Protein AF-A0A821Q607-F1 (afdb_monomer_lite)

Secondary structure (DSSP, 8-state):
-------GGGGSEEEEEETTEEEEEE-STTT--EEE-GGG--HHHHHHHHHHH--------------S------HHHHHHHHHHHHHHHHTS---GGGGG-HHHHHHHHHHS--

pLDDT: mean 78.28, std 14.51, range [41.03, 95.69]

Sequence (114 aa):
MGSGKQSRVWAYFERMYGDQGLQAKCLVSDCAKVLSTPLHSTSTLIRHLRDVHKVDELKPKEKLVNRSTDQRIPVKLKKKLDGAVVAAIIEDGRSFGDFSKSGFQKFLQLALPG

Radius of gyration: 22.96 Å; chains: 1; bounding box: 50×45×59 Å

Foldseek 3Di:
DDPDDPDLLCVQWDWDQDPVGIWTAGNPPPGRDIGDDPPVDCPVSVCCCCPVVVCPDSDHPPPPPVPPDPPVQPPVRVVVVVVVLVCCCVVVVDDPCLCVDPVVVVVVVVPDDD

Structure (mmCIF, N/CA/C/O backbone):
data_AF-A0A821Q607-F1
#
_entry.id   AF-A0A821Q607-F1
#
loop_
_atom_site.group_PDB
_atom_site.id
_atom_site.type_symbol
_atom_site.label_atom_id
_atom_site.label_alt_id
_atom_site.label_comp_id
_atom_site.label_asym_id
_atom_site.label_entity_id
_atom_site.label_seq_id
_atom_site.pdbx_PDB_ins_code
_atom_site.Cartn_x
_atom_site.Cartn_y
_atom_site.Cartn_z
_atom_site.occupancy
_atom_site.B_iso_or_equiv
_atom_site.auth_seq_id
_atom_site.auth_comp_id
_atom_site.auth_asym_id
_atom_site.auth_atom_id
_atom_site.pdbx_PDB_model_num
ATOM 1 N N . MET A 1 1 ? 17.139 28.930 -3.911 1.00 41.03 1 MET A N 1
ATOM 2 C CA . MET A 1 1 ? 15.740 28.804 -4.384 1.00 41.03 1 MET A CA 1
ATOM 3 C C . MET A 1 1 ? 15.680 27.690 -5.413 1.00 41.03 1 MET A C 1
ATOM 5 O O . MET A 1 1 ? 16.522 27.672 -6.296 1.00 41.03 1 MET A O 1
ATOM 9 N N . GLY A 1 2 ? 14.732 26.762 -5.281 1.00 41.97 2 GLY A N 1
ATOM 10 C CA . GLY A 1 2 ? 14.526 25.691 -6.257 1.00 41.97 2 GLY A CA 1
ATOM 11 C C . GLY A 1 2 ? 13.950 24.432 -5.623 1.00 41.97 2 GLY A C 1
ATOM 12 O O . GLY A 1 2 ? 14.615 23.404 -5.589 1.00 41.97 2 GLY A O 1
ATOM 13 N N . SER A 1 3 ? 12.725 24.504 -5.099 1.00 45.38 3 SER A N 1
ATOM 14 C CA . SER A 1 3 ? 11.966 23.316 -4.696 1.00 45.38 3 SER A CA 1
ATOM 15 C C . SER A 1 3 ? 11.646 22.507 -5.956 1.00 45.38 3 SER A C 1
ATOM 17 O O . SER A 1 3 ? 10.621 22.723 -6.604 1.00 45.38 3 SER A O 1
ATOM 19 N N . GLY A 1 4 ? 12.578 21.644 -6.366 1.00 51.94 4 GLY A N 1
ATOM 20 C CA . GLY A 1 4 ? 12.476 20.844 -7.579 1.00 51.94 4 GLY A CA 1
ATOM 21 C C . GLY A 1 4 ? 11.234 19.966 -7.521 1.00 51.94 4 GLY A C 1
ATOM 22 O O . GLY A 1 4 ? 11.174 19.005 -6.753 1.00 51.94 4 GLY A O 1
ATOM 23 N N . LYS A 1 5 ? 10.220 20.298 -8.326 1.00 63.69 5 LYS A N 1
ATOM 24 C CA . LYS A 1 5 ? 9.033 19.459 -8.490 1.00 63.69 5 LYS A CA 1
ATOM 25 C C . LYS A 1 5 ? 9.500 18.117 -9.053 1.00 63.69 5 LYS A C 1
ATOM 27 O O . LYS A 1 5 ? 9.886 18.031 -10.215 1.00 63.69 5 LYS A O 1
ATOM 32 N N . GLN A 1 6 ? 9.499 17.074 -8.226 1.00 67.62 6 GLN A N 1
ATOM 33 C CA . GLN A 1 6 ? 9.815 15.725 -8.685 1.00 67.62 6 GLN A CA 1
ATOM 34 C C . GLN A 1 6 ? 8.850 15.338 -9.817 1.00 67.62 6 GLN A C 1
ATOM 36 O O . GLN A 1 6 ? 7.634 15.471 -9.673 1.00 67.62 6 GLN A O 1
ATOM 41 N N . SER A 1 7 ? 9.398 14.875 -10.944 1.00 77.56 7 SER A N 1
ATOM 42 C CA . SER A 1 7 ? 8.617 14.497 -12.128 1.00 77.56 7 SER A CA 1
ATOM 43 C C . SER A 1 7 ? 7.560 13.432 -11.801 1.00 77.56 7 SER A C 1
ATOM 45 O O . SER A 1 7 ? 7.830 12.481 -11.063 1.00 77.56 7 SER A O 1
ATOM 47 N N . ARG A 1 8 ? 6.356 13.579 -12.373 1.00 81.88 8 ARG A N 1
ATOM 48 C CA . ARG A 1 8 ? 5.203 12.675 -12.162 1.00 81.88 8 ARG A CA 1
ATOM 49 C C . ARG A 1 8 ? 5.461 11.247 -12.635 1.00 81.88 8 ARG A C 1
ATOM 51 O O . ARG A 1 8 ? 4.852 10.315 -12.129 1.00 81.88 8 ARG A O 1
ATOM 58 N N . VAL A 1 9 ? 6.394 11.091 -13.566 1.00 85.75 9 VAL A N 1
ATOM 59 C CA . VAL A 1 9 ? 6.794 9.816 -14.163 1.00 85.75 9 VAL A CA 1
ATOM 60 C C . VAL A 1 9 ? 7.191 8.793 -13.100 1.00 85.75 9 VAL A C 1
ATOM 62 O O . VAL A 1 9 ? 6.828 7.630 -13.205 1.00 85.75 9 VAL A O 1
ATOM 65 N N . TRP A 1 10 ? 7.841 9.239 -12.022 1.00 87.19 10 TRP A N 1
ATOM 66 C CA . TRP A 1 10 ? 8.291 8.379 -10.924 1.00 87.19 10 TRP A CA 1
ATOM 67 C C . TRP A 1 10 ? 7.158 7.721 -10.118 1.00 87.19 10 TRP A C 1
ATOM 69 O O . TRP A 1 10 ? 7.446 6.936 -9.228 1.00 87.19 10 TRP A O 1
ATOM 79 N N . ALA A 1 11 ? 5.883 8.016 -10.393 1.00 84.62 11 ALA A N 1
ATOM 80 C CA . ALA A 1 11 ? 4.766 7.252 -9.829 1.00 84.62 11 ALA A CA 1
ATOM 81 C C . ALA A 1 11 ? 4.631 5.841 -10.438 1.00 84.62 11 ALA A C 1
ATOM 83 O O . ALA A 1 11 ? 4.056 4.966 -9.805 1.00 84.62 11 ALA A O 1
ATOM 84 N N . TYR A 1 12 ? 5.171 5.624 -11.642 1.00 85.62 12 TYR A N 1
ATOM 85 C CA . TYR A 1 12 ? 5.084 4.356 -12.378 1.00 85.62 12 TYR A CA 1
ATOM 86 C C . TYR A 1 12 ? 6.391 3.555 -12.360 1.00 85.62 12 TYR A C 1
ATOM 88 O O . TYR A 1 12 ? 6.470 2.488 -12.969 1.00 85.62 12 TYR A O 1
ATOM 96 N N . PHE A 1 13 ? 7.428 4.078 -11.702 1.00 88.75 13 PHE A N 1
ATOM 97 C CA . PHE A 1 13 ? 8.746 3.461 -11.677 1.00 88.75 13 PHE A CA 1
ATOM 98 C C . PHE A 1 13 ? 9.350 3.468 -10.280 1.00 88.75 13 PHE A C 1
ATOM 100 O O . PHE A 1 13 ? 9.306 4.475 -9.574 1.00 88.75 13 PHE A O 1
ATOM 107 N N . GLU A 1 14 ? 10.002 2.368 -9.935 1.00 88.94 14 GLU A N 1
ATOM 108 C CA . GLU A 1 14 ? 10.832 2.233 -8.746 1.00 88.94 14 GLU A CA 1
ATOM 109 C C . GLU A 1 14 ? 12.285 2.581 -9.081 1.00 88.94 14 GLU A C 1
ATOM 111 O O . GLU A 1 14 ? 12.832 2.116 -10.083 1.00 88.94 14 GLU A O 1
ATOM 116 N N . ARG A 1 15 ? 12.917 3.424 -8.256 1.00 90.00 15 ARG A N 1
ATOM 117 C CA . ARG A 1 15 ? 14.335 3.777 -8.410 1.00 90.00 15 ARG A CA 1
ATOM 118 C C . ARG A 1 15 ? 15.201 2.657 -7.866 1.00 90.00 15 ARG A C 1
ATOM 120 O O . ARG A 1 15 ? 15.078 2.304 -6.699 1.00 90.00 15 ARG A O 1
ATOM 127 N N . MET A 1 16 ? 16.123 2.184 -8.688 1.00 87.25 16 MET A N 1
ATOM 128 C CA . MET A 1 16 ? 17.146 1.231 -8.291 1.00 87.25 16 MET A CA 1
ATOM 129 C C . MET A 1 16 ? 18.514 1.882 -8.463 1.00 87.25 16 MET A C 1
ATOM 131 O O . MET A 1 16 ? 18.794 2.509 -9.484 1.00 87.25 16 MET A O 1
ATOM 135 N N . TYR A 1 17 ? 19.362 1.746 -7.454 1.00 85.12 17 TYR A N 1
ATOM 136 C CA . TYR A 1 17 ? 20.749 2.185 -7.509 1.00 85.12 17 TYR A CA 1
ATOM 137 C C . TYR A 1 17 ? 21.611 0.933 -7.623 1.00 85.12 17 TYR A C 1
ATOM 139 O O . TYR A 1 17 ? 21.569 0.085 -6.735 1.00 85.12 17 TYR A O 1
ATOM 147 N N . GLY A 1 18 ? 22.332 0.798 -8.733 1.00 76.81 18 GLY A N 1
ATOM 148 C CA . GLY A 1 18 ? 23.286 -0.289 -8.947 1.00 76.81 18 GLY A CA 1
ATOM 149 C C . GLY A 1 18 ? 24.663 0.247 -9.328 1.00 76.81 18 GLY A C 1
ATOM 150 O O . GLY A 1 18 ? 24.839 1.456 -9.493 1.00 76.81 18 GLY A O 1
ATOM 151 N N . ASP A 1 19 ? 25.620 -0.658 -9.536 1.00 76.50 19 ASP A N 1
ATOM 152 C CA . ASP A 1 19 ? 27.013 -0.314 -9.876 1.00 76.50 19 ASP A CA 1
ATOM 153 C C . ASP A 1 19 ? 27.143 0.508 -11.170 1.00 76.50 19 ASP A C 1
ATOM 155 O O . ASP A 1 19 ? 28.078 1.285 -11.334 1.00 76.50 19 ASP A O 1
ATOM 159 N N . GLN A 1 20 ? 26.176 0.386 -12.084 1.00 73.06 20 GLN A N 1
ATOM 160 C CA . GLN A 1 20 ? 26.130 1.137 -13.346 1.00 73.06 20 GLN A CA 1
ATOM 161 C C . GLN A 1 20 ? 25.341 2.459 -13.254 1.00 73.06 20 GLN A C 1
ATOM 163 O O . GLN A 1 20 ? 25.066 3.093 -14.275 1.00 73.06 20 GLN A O 1
ATOM 168 N N . GLY A 1 21 ? 24.959 2.886 -12.045 1.00 82.12 21 GLY A N 1
ATOM 169 C CA . GLY A 1 21 ? 24.249 4.139 -11.787 1.00 82.12 21 GLY A CA 1
ATOM 170 C C . GLY A 1 21 ? 22.747 3.975 -11.529 1.00 82.12 21 GLY A C 1
ATOM 171 O O . GLY A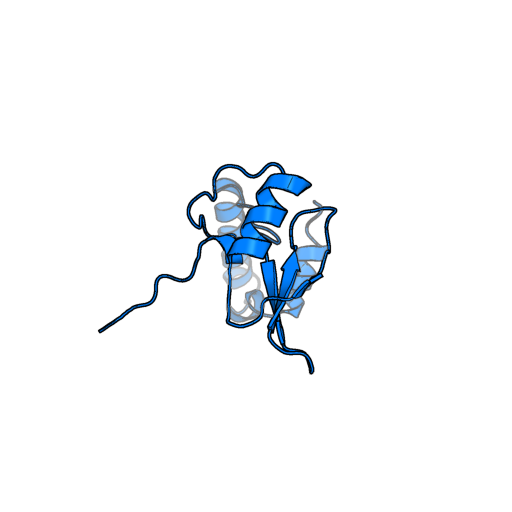 1 21 ? 22.269 2.927 -11.093 1.00 82.12 21 GLY A O 1
ATOM 172 N N . LEU A 1 22 ? 21.989 5.056 -11.755 1.00 85.25 22 LEU A N 1
ATOM 173 C CA . LEU A 1 22 ? 20.549 5.099 -11.490 1.00 85.25 22 LEU A CA 1
ATOM 174 C C . LEU A 1 22 ? 19.755 4.370 -12.578 1.00 85.25 22 LEU A C 1
ATOM 176 O O . LEU A 1 22 ? 19.697 4.798 -13.737 1.00 85.25 22 LEU A O 1
ATOM 180 N N . GLN A 1 23 ? 19.052 3.330 -12.157 1.00 89.62 23 GLN A N 1
ATOM 181 C CA . GLN A 1 23 ? 18.101 2.577 -12.957 1.00 89.62 23 GLN A CA 1
ATOM 182 C C . GLN A 1 23 ? 16.674 2.789 -12.441 1.00 89.62 23 GLN A C 1
ATOM 184 O O . GLN A 1 23 ? 16.437 3.220 -11.310 1.00 89.62 23 GLN A O 1
ATOM 189 N N . ALA A 1 24 ? 15.704 2.488 -13.293 1.00 90.19 24 ALA A N 1
ATOM 190 C CA . ALA A 1 24 ? 14.291 2.622 -12.996 1.00 90.19 24 ALA A CA 1
ATOM 191 C C . ALA A 1 24 ? 13.544 1.373 -13.466 1.00 90.19 24 ALA A C 1
ATOM 193 O O . ALA A 1 24 ? 13.578 1.030 -14.650 1.00 90.19 24 ALA A O 1
ATOM 194 N N . LYS A 1 25 ? 12.871 0.691 -12.542 1.00 89.94 25 LYS A N 1
ATOM 195 C CA . LYS A 1 25 ? 12.058 -0.494 -12.822 1.00 89.94 25 LYS A CA 1
ATOM 196 C C . LYS A 1 25 ? 10.604 -0.092 -13.015 1.00 89.94 25 LYS A C 1
ATOM 198 O O . LYS A 1 25 ? 10.052 0.611 -12.174 1.00 89.94 25 LYS A O 1
ATOM 203 N N . CYS A 1 26 ? 9.983 -0.519 -14.109 1.00 90.69 26 CYS A N 1
ATOM 204 C CA . CYS A 1 26 ? 8.569 -0.263 -14.361 1.00 90.69 26 CYS A CA 1
ATOM 205 C C . CYS A 1 26 ? 7.682 -1.067 -13.396 1.00 90.69 26 CYS A C 1
ATOM 207 O O . CYS A 1 26 ? 7.865 -2.277 -13.252 1.00 90.69 26 CYS A O 1
ATOM 209 N N . LEU A 1 27 ? 6.725 -0.386 -12.760 1.00 87.56 27 LEU A N 1
ATOM 210 C CA . LEU A 1 27 ? 5.756 -0.958 -11.816 1.00 87.56 27 LEU A CA 1
ATOM 211 C C . LEU A 1 27 ? 4.383 -1.236 -12.447 1.00 87.56 27 LEU A C 1
ATOM 213 O O . LEU A 1 27 ? 3.478 -1.693 -11.755 1.00 87.56 27 LEU A O 1
ATOM 217 N N . VAL A 1 28 ? 4.198 -0.939 -13.738 1.00 84.56 28 VAL A N 1
ATOM 218 C CA . VAL A 1 28 ? 2.949 -1.255 -14.440 1.00 84.56 28 VAL A CA 1
ATOM 219 C C . VAL A 1 28 ? 2.821 -2.774 -14.551 1.00 84.56 28 VAL A C 1
ATOM 221 O O . VAL A 1 28 ? 3.797 -3.451 -14.895 1.00 84.56 28 VAL A O 1
ATOM 224 N N . SER A 1 29 ? 1.626 -3.290 -14.248 1.00 73.62 29 SER A N 1
ATOM 225 C CA . SER A 1 29 ? 1.290 -4.709 -14.368 1.00 73.62 29 SER A CA 1
ATOM 226 C C . SER A 1 29 ? 1.751 -5.240 -15.729 1.00 73.62 29 SER A C 1
ATOM 228 O O . SER A 1 29 ? 1.541 -4.589 -16.750 1.00 73.62 29 SER A O 1
ATOM 230 N N . ASP A 1 30 ? 2.442 -6.380 -15.718 1.00 78.75 30 ASP A N 1
ATOM 231 C CA . ASP A 1 30 ? 2.947 -7.099 -16.900 1.00 78.75 30 ASP A CA 1
ATOM 232 C C . ASP A 1 30 ? 4.189 -6.518 -17.608 1.00 78.75 30 ASP A C 1
ATOM 234 O O . ASP A 1 30 ? 4.634 -7.075 -18.611 1.00 78.75 30 ASP A O 1
ATOM 238 N N . CYS A 1 31 ? 4.817 -5.452 -17.092 1.00 82.88 31 CYS A N 1
ATOM 239 C CA . CYS A 1 31 ? 6.027 -4.892 -17.712 1.00 82.88 31 CYS A CA 1
ATOM 240 C C . CYS A 1 31 ? 7.342 -5.390 -17.107 1.00 82.88 31 CYS A C 1
ATOM 242 O O . CYS A 1 31 ? 8.227 -5.853 -17.824 1.00 82.88 31 CYS A O 1
ATOM 244 N N . ALA A 1 32 ? 7.512 -5.182 -15.795 1.00 81.88 32 ALA A N 1
ATOM 245 C CA . ALA A 1 32 ? 8.731 -5.420 -15.008 1.00 81.88 32 ALA A CA 1
ATOM 246 C C . ALA A 1 32 ? 10.072 -4.942 -15.630 1.00 81.88 32 ALA A C 1
ATOM 248 O O . ALA A 1 32 ? 11.144 -5.289 -15.128 1.00 81.88 32 ALA A O 1
ATOM 249 N N . LYS A 1 33 ? 10.047 -4.131 -16.698 1.00 89.31 33 LYS A N 1
ATOM 250 C CA . LYS A 1 33 ? 11.230 -3.742 -17.471 1.00 89.31 33 LYS A CA 1
ATOM 251 C C . LYS A 1 33 ? 12.099 -2.761 -16.692 1.00 89.31 33 LYS A C 1
ATOM 253 O O . LYS A 1 33 ? 11.597 -1.803 -16.105 1.00 89.31 33 LYS A O 1
ATOM 258 N N . VAL A 1 34 ? 13.413 -2.974 -16.734 1.00 89.75 34 VAL A N 1
ATOM 259 C CA . VAL A 1 34 ? 14.411 -2.089 -16.124 1.00 89.75 34 VAL A CA 1
ATOM 260 C C . VAL A 1 34 ? 15.010 -1.185 -17.195 1.00 89.75 34 VAL A C 1
ATOM 262 O O . VAL A 1 34 ? 15.453 -1.652 -18.244 1.00 89.75 34 VAL A O 1
ATOM 265 N N . LEU A 1 35 ? 15.004 0.120 -16.939 1.00 88.88 35 LEU A N 1
ATOM 266 C CA . LEU A 1 35 ? 15.528 1.144 -17.836 1.00 88.88 35 LEU A CA 1
ATOM 267 C C . LEU A 1 35 ? 16.678 1.884 -17.155 1.00 88.88 35 LEU A C 1
ATOM 269 O O . LEU A 1 35 ? 16.577 2.271 -15.992 1.00 88.88 35 LEU A O 1
ATOM 273 N N . SER A 1 36 ? 17.764 2.111 -17.894 1.00 86.62 36 SER A N 1
ATOM 274 C CA . SER A 1 36 ? 18.863 2.957 -17.427 1.00 86.62 36 SER A CA 1
ATOM 275 C C . SER A 1 36 ? 18.487 4.432 -17.566 1.00 86.62 36 SER A C 1
ATOM 277 O O . SER A 1 36 ? 17.987 4.862 -18.611 1.00 86.62 36 SER A O 1
ATOM 279 N N . THR A 1 37 ? 18.712 5.208 -16.506 1.00 82.12 37 THR A N 1
ATOM 280 C CA . THR A 1 37 ? 18.398 6.643 -16.451 1.00 82.12 37 THR A CA 1
ATOM 281 C C . THR A 1 37 ? 19.640 7.443 -16.063 1.00 82.12 37 THR A C 1
ATOM 283 O O . THR A 1 37 ? 19.711 7.979 -14.951 1.00 82.12 37 THR A O 1
ATOM 286 N N . PRO A 1 38 ? 20.637 7.542 -16.965 1.00 72.38 38 PRO A N 1
ATOM 287 C CA . PRO A 1 38 ? 21.790 8.394 -16.720 1.00 72.38 38 PRO A CA 1
ATOM 288 C C . PRO A 1 38 ? 21.302 9.834 -16.505 1.00 72.38 38 PRO A C 1
ATOM 290 O O . PRO A 1 38 ? 20.419 10.318 -17.218 1.00 72.38 38 PRO A O 1
ATOM 293 N N . LEU A 1 39 ? 21.840 10.505 -15.482 1.00 74.50 39 LEU A N 1
ATOM 294 C CA . LEU A 1 39 ? 21.556 11.913 -15.160 1.00 74.50 39 LEU A CA 1
ATOM 295 C C . LEU A 1 39 ? 20.096 12.221 -14.767 1.00 74.50 39 LEU A C 1
ATOM 297 O O . LEU A 1 39 ? 19.608 13.322 -15.013 1.00 74.50 39 LEU A O 1
ATOM 301 N N . HIS A 1 40 ? 19.374 11.271 -14.161 1.00 72.12 40 HIS A N 1
ATOM 302 C CA . HIS A 1 40 ? 17.976 11.462 -13.732 1.00 72.12 40 HIS A CA 1
ATOM 303 C C . HIS A 1 40 ? 17.003 11.839 -14.869 1.00 72.12 40 HIS A C 1
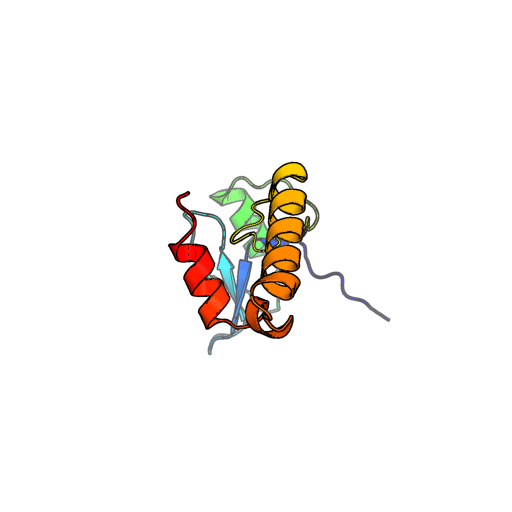ATOM 305 O O . HIS A 1 40 ? 15.921 12.380 -14.609 1.00 72.12 40 HIS A O 1
ATOM 311 N N . SER A 1 41 ? 17.360 11.555 -16.127 1.00 79.06 41 SER A N 1
ATOM 312 C CA . SER A 1 41 ? 16.507 11.862 -17.274 1.00 79.06 41 SER A CA 1
ATOM 313 C C . SER A 1 41 ? 15.192 11.082 -17.214 1.00 79.06 41 SER A C 1
ATOM 315 O O . SER A 1 41 ? 15.167 9.886 -16.921 1.00 79.06 41 SER A O 1
ATOM 317 N N . THR A 1 42 ? 14.085 11.766 -17.516 1.00 86.12 42 THR A N 1
ATOM 318 C CA . THR A 1 42 ? 12.741 11.163 -17.536 1.00 86.12 42 THR A CA 1
ATOM 319 C C . THR A 1 42 ? 12.202 10.912 -18.943 1.00 86.12 42 THR A C 1
ATOM 321 O O . THR A 1 42 ? 11.169 10.265 -19.082 1.00 86.12 42 THR A O 1
ATOM 324 N N . SER A 1 43 ? 12.916 11.327 -19.994 1.00 86.88 43 SER A N 1
ATOM 325 C CA . SER A 1 43 ? 12.477 11.176 -21.390 1.00 86.88 43 SER A CA 1
ATOM 326 C C . SER A 1 43 ? 12.320 9.707 -21.796 1.00 86.88 43 SER A C 1
ATOM 328 O O . SER A 1 43 ? 11.313 9.331 -22.393 1.00 86.88 43 SER A O 1
ATOM 330 N N . THR A 1 44 ? 13.272 8.851 -21.408 1.00 88.25 44 THR A N 1
ATOM 331 C CA . THR A 1 44 ? 13.220 7.402 -21.670 1.00 88.25 44 THR A CA 1
ATOM 332 C C . THR A 1 44 ? 12.044 6.738 -20.956 1.00 88.25 44 THR A C 1
ATOM 334 O O . THR A 1 44 ? 11.378 5.877 -21.528 1.00 88.25 44 THR A O 1
ATOM 337 N N . LEU A 1 45 ? 11.764 7.172 -19.725 1.00 89.00 45 LEU A N 1
ATOM 338 C CA . LEU A 1 45 ? 10.665 6.673 -18.902 1.00 89.00 45 LEU A CA 1
ATOM 339 C C . LEU A 1 45 ? 9.300 7.073 -19.485 1.00 89.00 45 LEU A C 1
ATOM 341 O O . LEU A 1 45 ? 8.406 6.239 -19.579 1.00 89.00 45 LEU A O 1
ATOM 345 N N . ILE A 1 46 ? 9.154 8.327 -19.931 1.00 89.25 46 ILE A N 1
ATOM 346 C CA . ILE A 1 46 ? 7.931 8.823 -20.587 1.00 89.25 46 ILE A CA 1
ATOM 347 C C . ILE A 1 46 ? 7.673 8.057 -21.881 1.00 89.25 46 ILE A C 1
ATOM 349 O O . ILE A 1 46 ? 6.564 7.573 -22.095 1.00 89.25 46 ILE A O 1
ATOM 353 N N . ARG A 1 47 ? 8.700 7.909 -22.727 1.00 90.88 47 ARG A N 1
ATOM 354 C CA . ARG A 1 47 ? 8.587 7.156 -23.980 1.00 90.88 47 ARG A CA 1
ATOM 355 C C . ARG A 1 47 ? 8.157 5.714 -23.723 1.00 90.88 47 ARG A C 1
ATOM 357 O O . ARG A 1 47 ? 7.272 5.215 -24.400 1.00 90.88 47 ARG A O 1
ATOM 364 N N . HIS A 1 48 ? 8.728 5.070 -22.707 1.00 90.50 48 HIS A N 1
ATOM 365 C CA . HIS A 1 48 ? 8.321 3.724 -22.321 1.00 90.50 48 HIS A CA 1
ATOM 366 C C . HIS A 1 48 ? 6.836 3.646 -21.934 1.00 90.50 48 HIS A C 1
ATOM 368 O O . HIS A 1 48 ? 6.129 2.772 -22.429 1.00 90.50 48 HIS A O 1
ATOM 374 N N . LEU A 1 49 ? 6.352 4.578 -21.106 1.00 89.06 49 LEU A N 1
ATOM 375 C CA . LEU A 1 49 ? 4.939 4.640 -20.719 1.00 89.06 49 LEU A CA 1
ATOM 376 C C . LEU A 1 49 ? 4.006 4.870 -21.919 1.00 89.06 49 LEU A C 1
ATOM 378 O O . LEU A 1 49 ? 2.955 4.238 -22.000 1.00 89.06 49 LEU A O 1
ATOM 382 N N . ARG A 1 50 ? 4.392 5.723 -22.871 1.00 89.19 50 ARG A N 1
ATOM 383 C CA . ARG A 1 50 ? 3.587 5.987 -24.070 1.00 89.19 50 ARG A CA 1
ATOM 384 C C . ARG A 1 50 ? 3.590 4.807 -25.042 1.00 89.19 50 ARG A C 1
ATOM 386 O O . ARG A 1 50 ? 2.533 4.380 -25.491 1.00 89.19 50 ARG A O 1
ATOM 393 N N . ASP A 1 51 ? 4.755 4.255 -25.358 1.00 90.56 51 ASP A N 1
ATOM 394 C CA . ASP A 1 51 ? 4.870 3.258 -26.425 1.00 90.56 51 ASP A CA 1
ATOM 395 C C . ASP A 1 51 ? 4.353 1.888 -25.979 1.00 90.56 51 ASP A C 1
ATOM 397 O O . ASP A 1 51 ? 3.615 1.241 -26.730 1.00 90.56 51 ASP A O 1
ATOM 401 N N . VAL A 1 52 ? 4.713 1.481 -24.754 1.00 88.56 52 VAL A N 1
ATOM 402 C CA . VAL A 1 52 ? 4.409 0.154 -24.194 1.00 88.56 52 VAL A CA 1
ATOM 403 C C . VAL A 1 52 ? 3.070 0.148 -23.466 1.00 88.56 52 VAL A C 1
ATOM 405 O O . VAL A 1 52 ? 2.280 -0.768 -23.662 1.00 88.56 52 VAL A O 1
ATOM 408 N N . HIS A 1 53 ? 2.792 1.175 -22.659 1.00 86.94 53 HIS A N 1
ATOM 409 C CA . HIS A 1 53 ? 1.594 1.215 -21.811 1.00 86.94 53 HIS A CA 1
ATOM 410 C C . HIS A 1 53 ? 0.477 2.116 -22.341 1.00 86.94 53 HIS A C 1
ATOM 412 O O . HIS A 1 53 ? -0.566 2.202 -21.701 1.00 86.94 53 HIS A O 1
ATOM 418 N N . LYS A 1 54 ? 0.677 2.786 -23.487 1.00 86.31 54 LYS A N 1
ATOM 419 C CA . LYS A 1 54 ? -0.283 3.743 -24.071 1.00 86.31 54 LYS A CA 1
ATOM 420 C C . LYS A 1 54 ? -0.772 4.791 -23.059 1.00 86.31 54 LYS A C 1
ATOM 422 O O . LYS A 1 54 ? -1.911 5.244 -23.104 1.00 86.31 54 LYS A O 1
ATOM 427 N N 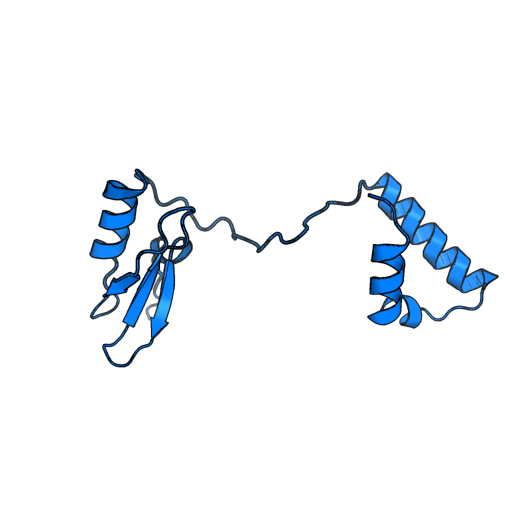. VAL A 1 55 ? 0.096 5.173 -22.117 1.00 82.19 55 VAL A N 1
ATOM 428 C CA . VAL A 1 55 ? -0.188 6.224 -21.133 1.00 82.19 55 VAL A CA 1
ATOM 429 C C . VAL A 1 55 ? 0.178 7.563 -21.762 1.00 82.19 55 VAL A C 1
ATOM 431 O O . VAL A 1 55 ? 1.329 7.997 -21.706 1.00 82.19 55 VAL A O 1
ATOM 434 N N . ASP A 1 56 ? -0.806 8.212 -22.378 1.00 71.56 56 ASP A N 1
ATOM 435 C CA . ASP A 1 56 ? -0.613 9.519 -23.015 1.00 71.56 56 ASP A CA 1
ATOM 436 C C . ASP A 1 56 ? -0.640 10.689 -22.021 1.00 71.56 56 ASP A C 1
ATOM 438 O O . ASP A 1 56 ? 0.017 11.708 -22.248 1.00 71.56 56 ASP A O 1
ATOM 442 N N . GLU A 1 57 ? -1.303 10.517 -20.872 1.00 72.88 57 GLU A N 1
ATOM 443 C CA . GLU A 1 57 ? -1.420 11.543 -19.835 1.00 72.88 57 GLU A CA 1
ATOM 444 C C . GLU A 1 57 ? -0.900 11.066 -18.474 1.00 72.88 57 GLU A C 1
ATOM 446 O O . GLU A 1 57 ? -1.471 10.196 -17.811 1.00 72.88 57 GLU A O 1
ATOM 451 N N . LEU A 1 58 ? 0.174 11.701 -17.995 1.00 71.56 58 LEU A N 1
ATOM 452 C CA . LEU A 1 58 ? 0.671 11.519 -16.631 1.00 71.56 58 LEU A CA 1
ATOM 453 C C . LEU A 1 58 ? -0.249 12.258 -15.653 1.00 71.56 58 LEU A C 1
ATOM 455 O O . LEU A 1 58 ? -0.010 13.425 -15.293 1.00 71.56 58 LEU A O 1
ATOM 459 N N . LYS A 1 59 ? -1.309 11.564 -15.227 1.00 62.66 59 LYS A N 1
ATOM 460 C CA . LYS A 1 59 ? -2.236 12.058 -14.205 1.00 62.66 59 LYS A CA 1
ATOM 461 C C . LYS A 1 59 ? -1.458 12.538 -12.965 1.00 62.66 59 LYS A C 1
ATOM 463 O O . LYS A 1 59 ? -0.397 11.990 -12.642 1.00 62.66 59 LYS A O 1
ATOM 468 N N . PRO A 1 60 ? -1.909 13.621 -12.303 1.00 57.00 60 PRO A N 1
ATOM 469 C CA . PRO A 1 60 ? -1.296 14.075 -11.058 1.00 57.00 60 PRO A CA 1
ATOM 470 C C . PRO A 1 60 ? -1.248 12.921 -10.050 1.00 57.00 60 PRO A C 1
ATOM 472 O O . PRO A 1 60 ? -2.094 12.035 -10.108 1.00 57.00 60 PRO A O 1
ATOM 475 N N . LYS A 1 61 ? -0.246 12.929 -9.153 1.00 48.78 61 LYS A N 1
ATOM 476 C CA . LYS A 1 61 ? -0.117 11.969 -8.044 1.00 48.78 61 LYS A CA 1
ATOM 477 C C . LYS A 1 61 ? -1.376 12.031 -7.170 1.00 48.78 61 LYS A C 1
ATOM 479 O O . LYS A 1 61 ? -1.374 12.669 -6.119 1.00 48.78 61 LYS A O 1
ATOM 484 N N . GLU A 1 62 ? -2.441 11.353 -7.566 1.00 54.22 62 GLU A N 1
ATOM 485 C CA . GLU A 1 62 ? -3.313 10.737 -6.589 1.00 54.22 62 GLU A CA 1
ATOM 486 C C . GLU A 1 62 ? -2.402 9.789 -5.829 1.00 54.22 62 GLU A C 1
ATOM 488 O O . GLU A 1 62 ? -1.671 8.994 -6.424 1.00 54.22 62 GLU A O 1
ATOM 493 N N . LYS A 1 63 ? -2.302 10.003 -4.519 1.00 43.25 63 LYS A N 1
ATOM 494 C CA . LYS A 1 63 ? -1.472 9.181 -3.652 1.00 43.25 63 LYS A CA 1
ATOM 495 C C . LYS A 1 63 ? -1.889 7.735 -3.922 1.00 43.25 63 LYS A C 1
ATOM 497 O O . LYS A 1 63 ? -2.976 7.339 -3.511 1.00 43.25 63 LYS A O 1
ATOM 502 N N . LEU A 1 64 ? -1.037 6.969 -4.604 1.00 53.38 64 LEU A 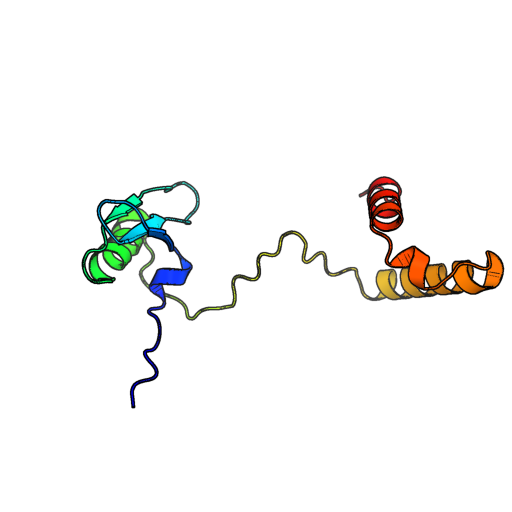N 1
ATOM 503 C CA . LEU A 1 64 ? -1.072 5.514 -4.574 1.00 53.38 64 LEU A CA 1
ATOM 504 C C . LEU A 1 64 ? -0.699 5.141 -3.140 1.00 53.38 64 LEU A C 1
ATOM 506 O O . LEU A 1 64 ? 0.439 4.820 -2.814 1.00 53.38 64 LEU A O 1
ATOM 510 N N . VAL A 1 65 ? -1.661 5.333 -2.239 1.00 46.72 65 VAL A N 1
ATOM 511 C CA . VAL A 1 65 ? -1.683 4.683 -0.946 1.00 46.72 65 VAL A CA 1
ATOM 512 C C . VAL A 1 65 ? -1.657 3.210 -1.305 1.00 46.72 65 VAL A C 1
ATOM 514 O O . VAL A 1 65 ? -2.556 2.747 -2.008 1.00 46.72 65 VAL A O 1
ATOM 517 N N . ASN A 1 66 ? -0.613 2.504 -0.876 1.00 45.66 66 ASN A N 1
ATOM 518 C CA . ASN A 1 66 ? -0.599 1.050 -0.827 1.00 45.66 66 ASN A CA 1
ATOM 519 C C . ASN A 1 66 ? -1.834 0.613 -0.030 1.00 45.66 66 ASN A C 1
ATOM 521 O O . ASN A 1 66 ? -1.792 0.483 1.189 1.00 45.66 66 ASN A O 1
ATOM 525 N N . ARG A 1 67 ? -2.969 0.455 -0.714 1.00 47.66 67 ARG A N 1
ATOM 526 C CA . ARG A 1 67 ? -4.197 -0.124 -0.182 1.00 47.66 67 ARG A CA 1
ATOM 527 C C . ARG A 1 67 ? -4.055 -1.635 -0.237 1.00 47.66 67 ARG A C 1
ATOM 529 O O . ARG A 1 67 ? -4.852 -2.334 -0.853 1.00 47.66 67 ARG A O 1
ATOM 536 N N . SER A 1 68 ? -3.048 -2.138 0.458 1.00 50.28 68 SER A N 1
ATOM 537 C CA . SER A 1 68 ? -3.139 -3.462 1.045 1.00 50.28 68 SER A CA 1
ATOM 538 C C . SER A 1 68 ? -4.152 -3.306 2.186 1.00 50.28 68 SER A C 1
ATOM 540 O O . SER A 1 68 ? -3.808 -2.864 3.276 1.00 50.28 68 SER A O 1
ATOM 542 N N . THR A 1 69 ? -5.431 -3.516 1.855 1.00 50.94 69 THR A N 1
ATOM 543 C CA . THR A 1 69 ? -6.643 -3.421 2.696 1.00 50.94 69 THR A CA 1
ATOM 544 C C . THR A 1 69 ? -7.062 -2.025 3.204 1.00 50.94 69 THR A C 1
ATOM 546 O O . THR A 1 69 ? -7.054 -1.762 4.398 1.00 50.94 69 THR A O 1
ATOM 549 N N . ASP A 1 70 ? -7.578 -1.153 2.324 1.00 48.28 70 ASP A N 1
ATOM 550 C CA . ASP A 1 70 ? -8.666 -0.233 2.734 1.00 48.28 70 ASP A CA 1
ATOM 551 C C . ASP A 1 70 ? -9.991 -0.995 2.602 1.00 48.28 70 ASP A C 1
ATOM 553 O O . ASP A 1 70 ? -10.814 -0.714 1.730 1.00 48.28 70 ASP A O 1
ATOM 557 N N . GLN A 1 71 ? -10.175 -2.028 3.428 1.00 59.38 71 GLN A N 1
ATOM 558 C CA . GLN A 1 71 ? -11.527 -2.489 3.714 1.00 59.38 71 GLN A CA 1
ATOM 559 C C . GLN A 1 71 ? -12.139 -1.420 4.615 1.00 59.38 71 GLN A C 1
ATOM 561 O O . GLN A 1 71 ? -11.985 -1.460 5.836 1.00 59.38 71 GLN A O 1
ATOM 566 N N . ARG A 1 72 ? -12.799 -0.419 4.021 1.00 60.09 72 ARG A N 1
ATOM 567 C CA . ARG A 1 72 ? -13.652 0.489 4.791 1.00 60.09 72 ARG A CA 1
ATOM 568 C C . ARG A 1 72 ? -14.730 -0.356 5.458 1.00 60.09 72 ARG A C 1
ATOM 570 O O . ARG A 1 72 ? -15.734 -0.688 4.831 1.00 60.09 72 ARG A O 1
ATOM 577 N N . ILE A 1 73 ? -14.508 -0.708 6.722 1.00 65.69 73 ILE A N 1
ATOM 578 C CA . ILE A 1 73 ? -15.499 -1.371 7.563 1.00 65.69 73 ILE A CA 1
ATOM 579 C C . ILE A 1 73 ? -16.762 -0.497 7.514 1.00 65.69 73 ILE A C 1
ATOM 581 O O . ILE A 1 73 ? -16.676 0.698 7.828 1.00 65.69 73 ILE A O 1
ATOM 585 N N . PRO A 1 74 ? -17.927 -1.035 7.105 1.00 76.50 74 PRO A N 1
ATOM 586 C CA . PRO A 1 74 ? -19.170 -0.278 7.095 1.00 76.50 74 PRO A CA 1
ATOM 587 C C . PRO A 1 74 ? -19.384 0.395 8.453 1.00 76.50 74 PRO A C 1
ATOM 589 O O . PRO A 1 74 ? -19.200 -0.239 9.489 1.00 76.50 74 PRO A O 1
ATOM 592 N N . VAL A 1 75 ? -19.801 1.665 8.475 1.00 77.56 75 VAL A N 1
ATOM 593 C CA . VAL A 1 75 ? -19.928 2.459 9.721 1.00 77.56 75 VAL A CA 1
ATOM 594 C C . VAL A 1 75 ? -20.756 1.729 10.788 1.00 77.56 75 VAL A C 1
ATOM 596 O O . VAL A 1 75 ? -20.431 1.763 11.974 1.00 77.56 75 VAL A O 1
ATOM 599 N N . LYS A 1 76 ? -21.793 0.999 10.357 1.00 81.62 76 LYS A N 1
ATOM 600 C CA . LYS A 1 76 ? -22.620 0.151 11.228 1.00 81.62 76 LYS A CA 1
ATOM 601 C C . LYS A 1 76 ? -21.819 -0.969 11.900 1.00 81.62 76 LYS A C 1
ATOM 603 O O . LYS A 1 76 ? -22.024 -1.234 13.079 1.00 81.62 76 LYS A O 1
ATOM 608 N N . LEU A 1 77 ? -20.923 -1.617 11.158 1.00 80.25 77 LEU A N 1
ATOM 609 C CA . LEU A 1 77 ? -20.080 -2.700 11.659 1.00 80.25 77 LEU A CA 1
ATOM 610 C C . LEU A 1 77 ? -18.995 -2.163 12.598 1.00 80.25 77 LEU A C 1
ATOM 612 O O . LEU A 1 77 ? -18.773 -2.751 13.650 1.00 80.25 77 LEU A O 1
ATOM 616 N N . LYS A 1 78 ? -18.416 -0.994 12.293 1.00 79.12 78 LYS A N 1
ATOM 617 C CA . LYS A 1 78 ? -17.479 -0.313 13.198 1.00 79.12 78 LYS A CA 1
ATOM 618 C C . LYS A 1 78 ? -18.120 -0.025 14.558 1.00 79.12 78 LYS A C 1
ATOM 620 O O . LYS A 1 78 ? -17.552 -0.374 15.580 1.00 79.12 78 LYS A O 1
ATOM 625 N N . LYS A 1 79 ? -19.339 0.526 14.574 1.00 84.06 79 LYS A N 1
ATOM 626 C CA . LYS A 1 79 ? -20.057 0.812 15.827 1.00 84.06 79 LYS A CA 1
ATOM 627 C C . LYS A 1 79 ? -20.329 -0.455 16.650 1.00 84.06 79 LYS A C 1
ATOM 629 O O . LYS A 1 79 ? -20.250 -0.411 17.872 1.00 84.06 79 LYS A O 1
ATOM 634 N N . LYS A 1 80 ? -20.641 -1.577 15.987 1.00 87.75 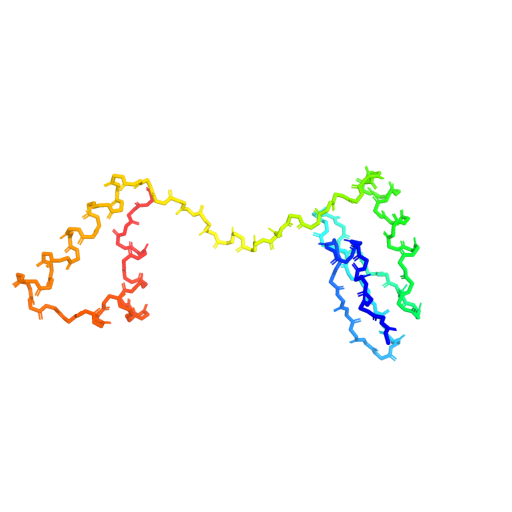80 LYS A N 1
ATOM 635 C CA . LYS A 1 80 ? -20.788 -2.879 16.658 1.00 87.75 80 LYS A CA 1
ATOM 636 C C . LYS A 1 80 ? -19.464 -3.365 17.245 1.00 87.75 80 LYS A C 1
ATOM 638 O O . LYS A 1 80 ? -19.457 -3.836 18.376 1.00 87.75 80 LYS A O 1
ATOM 643 N N . LEU A 1 81 ? -18.370 -3.226 16.496 1.00 85.56 81 LEU A N 1
ATOM 644 C CA . LEU A 1 81 ? -17.036 -3.613 16.948 1.00 85.56 81 LEU A CA 1
ATOM 645 C C . LEU A 1 81 ? -16.593 -2.783 18.158 1.00 85.56 81 LEU A C 1
ATOM 647 O O . LEU A 1 81 ? -16.192 -3.358 19.163 1.00 85.56 81 LEU A O 1
ATOM 651 N N . ASP A 1 82 ? -16.746 -1.459 18.096 1.00 85.81 82 ASP A N 1
ATOM 652 C CA . ASP A 1 82 ? -16.424 -0.557 19.209 1.00 85.81 82 ASP A CA 1
ATOM 653 C C . ASP A 1 82 ? -17.230 -0.933 20.468 1.00 85.81 82 ASP A C 1
ATOM 655 O O . ASP A 1 82 ? -16.682 -0.993 21.566 1.00 85.81 82 ASP A O 1
ATOM 659 N N . GLY A 1 83 ? -18.518 -1.268 20.308 1.00 89.56 83 GLY 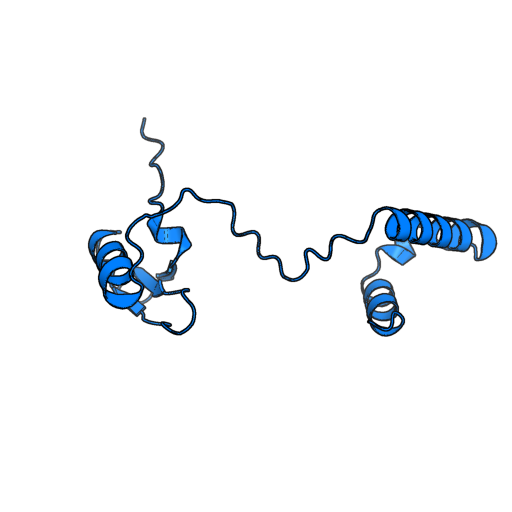A N 1
ATOM 660 C CA . GLY A 1 83 ? -19.360 -1.745 21.408 1.00 89.56 83 GLY A CA 1
ATOM 661 C C . GLY A 1 83 ? -18.878 -3.064 22.020 1.00 89.56 83 GLY A C 1
ATOM 662 O O . GLY A 1 83 ? -18.816 -3.179 23.240 1.00 89.56 83 GLY A O 1
ATOM 663 N N . ALA A 1 84 ? -18.487 -4.035 21.191 1.00 90.06 84 ALA A N 1
ATOM 664 C CA . ALA A 1 84 ? -17.958 -5.316 21.661 1.00 90.06 84 ALA A CA 1
ATOM 665 C C . ALA A 1 84 ? -16.616 -5.159 22.399 1.00 90.06 84 ALA A C 1
ATOM 667 O O . ALA A 1 84 ? -16.388 -5.824 23.406 1.00 90.06 84 ALA A O 1
ATOM 668 N N . VAL A 1 85 ? -15.747 -4.249 21.940 1.00 89.31 85 VAL A N 1
ATOM 669 C CA . VAL A 1 85 ? -14.485 -3.927 22.626 1.00 89.31 85 VAL A CA 1
ATOM 670 C C . VAL A 1 85 ? -14.758 -3.338 24.009 1.00 89.31 85 VAL A C 1
ATOM 672 O O . VAL A 1 85 ? -14.143 -3.760 24.984 1.00 89.31 85 VAL A O 1
ATOM 675 N N . VAL A 1 86 ? -15.699 -2.395 24.113 1.00 91.00 86 VAL A N 1
ATOM 676 C CA . VAL A 1 86 ? -16.078 -1.800 25.403 1.00 91.00 86 VAL A CA 1
ATOM 677 C C . VAL A 1 86 ? -16.679 -2.848 26.342 1.00 91.00 86 VAL A C 1
ATOM 679 O O . VAL A 1 86 ? -16.299 -2.885 27.510 1.00 91.00 86 VAL A O 1
ATOM 682 N N . ALA A 1 87 ? -17.554 -3.726 25.843 1.00 93.31 87 ALA A N 1
ATOM 683 C CA . ALA A 1 87 ? -18.126 -4.812 26.638 1.00 93.31 87 ALA A CA 1
ATOM 684 C C . ALA A 1 87 ? -17.033 -5.743 27.185 1.00 93.31 87 ALA A C 1
ATOM 686 O O . ALA A 1 87 ? -16.980 -5.966 28.386 1.00 93.31 87 ALA A O 1
ATOM 687 N N . ALA A 1 88 ? -16.080 -6.173 26.355 1.00 90.44 88 ALA A N 1
ATOM 688 C CA . ALA A 1 88 ? -14.962 -7.011 26.798 1.00 90.44 88 ALA A CA 1
ATOM 689 C C . ALA A 1 88 ? -14.056 -6.322 27.843 1.00 90.44 88 ALA A C 1
ATOM 691 O O . ALA A 1 88 ? -13.463 -6.975 28.697 1.00 90.44 88 ALA A O 1
ATOM 692 N N . ILE A 1 89 ? -13.930 -4.994 27.808 1.00 91.88 89 ILE A N 1
ATOM 693 C CA . ILE A 1 89 ? -13.178 -4.253 28.834 1.00 91.88 89 ILE A CA 1
ATOM 694 C C . ILE A 1 89 ? -13.931 -4.254 30.167 1.00 91.88 89 ILE A C 1
ATOM 696 O O . ILE A 1 89 ? -13.318 -4.463 31.212 1.00 91.88 89 ILE A O 1
ATOM 700 N N . ILE A 1 90 ? -15.244 -4.020 30.133 1.00 93.75 90 ILE A N 1
ATOM 701 C CA . ILE A 1 90 ? -16.072 -3.879 31.337 1.00 93.75 90 ILE A CA 1
ATOM 702 C C . ILE A 1 90 ? -16.401 -5.243 31.954 1.00 93.75 90 ILE A C 1
ATOM 704 O O . ILE A 1 90 ? -16.240 -5.422 33.157 1.00 93.75 90 ILE A O 1
ATOM 708 N N . GLU A 1 91 ? -16.867 -6.187 31.141 1.00 95.69 91 GLU A N 1
ATOM 709 C CA . GLU A 1 91 ? -17.389 -7.486 31.576 1.00 95.69 91 GLU A CA 1
ATOM 710 C C . GLU A 1 91 ? -16.258 -8.487 31.838 1.00 95.69 91 GLU A C 1
ATOM 712 O O . GLU A 1 91 ? -16.239 -9.128 32.887 1.00 95.69 91 GLU A O 1
ATOM 717 N N . ASP A 1 92 ? -15.273 -8.566 30.936 1.00 93.06 92 ASP A N 1
ATOM 718 C CA . ASP A 1 92 ? -14.158 -9.517 31.052 1.00 93.06 92 ASP A CA 1
ATOM 719 C C . ASP A 1 92 ? -12.919 -8.916 31.743 1.00 93.06 92 ASP A C 1
ATOM 721 O O . ASP A 1 92 ? -11.869 -9.563 31.821 1.00 93.06 92 ASP A O 1
ATOM 725 N N . GLY A 1 93 ? -12.999 -7.661 32.205 1.00 93.00 93 GLY A N 1
ATOM 726 C CA . GLY A 1 93 ? -11.893 -6.963 32.868 1.00 93.00 93 GLY A CA 1
ATOM 727 C C . GLY A 1 93 ? -10.646 -6.801 31.989 1.00 93.00 93 GLY A C 1
ATOM 728 O O . GLY A 1 93 ? -9.521 -6.801 32.497 1.00 93.00 93 GLY A O 1
ATOM 729 N N . ARG A 1 94 ? -10.808 -6.722 30.662 1.00 90.94 94 ARG A N 1
ATOM 730 C CA . ARG A 1 94 ? -9.678 -6.619 29.725 1.00 90.94 94 ARG A CA 1
ATOM 731 C C . ARG A 1 94 ? -9.046 -5.238 29.743 1.00 90.94 94 ARG A C 1
ATOM 733 O O . ARG A 1 94 ? -9.710 -4.219 29.908 1.00 90.94 94 ARG A O 1
ATOM 740 N N . SER A 1 95 ? -7.739 -5.194 29.498 1.00 91.62 95 SER A N 1
ATOM 741 C CA . SER A 1 95 ? -7.038 -3.921 29.358 1.00 91.62 95 SER A CA 1
ATOM 742 C C . SER A 1 95 ? -7.231 -3.355 27.949 1.00 91.62 95 SER A C 1
ATOM 744 O O . SER A 1 95 ? -7.222 -4.094 26.964 1.00 91.62 95 SER A O 1
ATOM 746 N N . PHE A 1 96 ? -7.297 -2.027 27.819 1.00 86.88 96 PHE A N 1
ATOM 747 C CA . PHE A 1 96 ? -7.278 -1.364 26.506 1.00 86.88 96 PHE A CA 1
ATOM 748 C C . PHE A 1 96 ? -6.068 -1.790 25.652 1.00 86.88 96 PHE A C 1
ATOM 750 O O . PHE A 1 96 ? -6.151 -1.864 24.426 1.00 86.88 96 PHE A O 1
ATOM 757 N N . GLY A 1 97 ? -4.941 -2.106 26.301 1.00 89.06 97 GLY A N 1
ATOM 758 C CA . GLY A 1 97 ? -3.718 -2.543 25.637 1.00 89.06 97 GLY A CA 1
ATOM 759 C C . GLY A 1 97 ? -3.838 -3.901 24.946 1.00 89.06 97 GLY A C 1
ATOM 760 O O . GLY A 1 97 ? -3.134 -4.127 23.962 1.00 89.06 97 GLY A O 1
ATOM 761 N N . ASP A 1 98 ? -4.730 -4.789 25.396 1.00 87.88 98 ASP A N 1
ATOM 762 C CA . ASP A 1 98 ? -4.872 -6.131 24.817 1.00 87.88 98 ASP A CA 1
ATOM 763 C C . ASP A 1 98 ? -5.300 -6.086 23.342 1.00 87.88 98 ASP A C 1
ATOM 765 O O . ASP A 1 98 ? -4.766 -6.836 22.527 1.00 87.88 98 ASP A O 1
ATOM 769 N N . PHE A 1 99 ? -6.149 -5.126 22.966 1.00 86.88 99 PHE A N 1
ATOM 770 C CA . PHE A 1 99 ? -6.628 -4.932 21.589 1.00 86.88 99 PHE A CA 1
ATOM 771 C C . PHE A 1 99 ? -5.560 -4.367 20.637 1.00 86.88 99 PHE A C 1
ATOM 773 O O . PHE A 1 99 ? -5.680 -4.472 19.414 1.00 86.88 99 PHE A O 1
ATOM 780 N N . SER A 1 100 ? -4.488 -3.795 21.191 1.00 85.75 100 SER A N 1
ATOM 781 C CA . SER A 1 100 ? -3.340 -3.291 20.426 1.00 85.75 100 SER A CA 1
ATOM 782 C C . SER A 1 100 ? -2.233 -4.337 20.251 1.00 85.75 100 SER A C 1
ATOM 784 O O . SER A 1 100 ? -1.296 -4.114 19.483 1.00 85.75 100 SER A O 1
ATOM 786 N N . LYS A 1 101 ? -2.303 -5.480 20.950 1.00 89.50 101 LYS A N 1
ATOM 787 C CA . LYS A 1 101 ? -1.273 -6.524 20.869 1.00 89.50 101 LYS A CA 1
ATOM 788 C C . LYS A 1 101 ? -1.365 -7.268 19.539 1.00 89.50 101 LYS A C 1
ATOM 790 O O . LYS A 1 101 ? -2.426 -7.749 19.144 1.00 89.50 101 LYS A O 1
ATOM 795 N N . SER A 1 102 ? -0.217 -7.457 18.893 1.00 86.50 102 SER A N 1
ATOM 796 C CA . SER A 1 102 ? -0.117 -8.132 17.592 1.00 86.50 102 SER A CA 1
ATOM 797 C C . SER A 1 102 ? -0.668 -9.564 17.602 1.00 86.50 102 SER A C 1
ATOM 799 O O . SER A 1 102 ? -1.266 -9.999 16.622 1.00 86.50 102 SER A O 1
ATOM 801 N N . GLY A 1 103 ? -0.517 -10.299 18.710 1.00 88.50 103 GLY A N 1
ATOM 802 C CA . GLY A 1 103 ? -1.083 -11.643 18.865 1.00 88.50 103 GLY A CA 1
ATOM 803 C C . GLY A 1 103 ? -2.613 -11.649 18.875 1.00 88.50 103 GLY A C 1
ATOM 804 O O . GLY A 1 103 ? -3.229 -12.462 18.191 1.00 88.50 103 GLY A O 1
ATOM 805 N N . PHE A 1 104 ? -3.225 -10.696 19.581 1.00 85.88 104 PHE A N 1
ATOM 806 C CA . PHE A 1 104 ? -4.679 -10.566 19.634 1.00 85.88 104 PHE A CA 1
ATOM 807 C C . PHE A 1 104 ? -5.253 -10.120 18.285 1.00 85.88 104 PHE A C 1
ATOM 809 O O . PHE A 1 104 ? -6.256 -10.655 17.826 1.00 85.88 104 PHE A O 1
ATOM 816 N N . GLN A 1 105 ? -4.566 -9.214 17.585 1.00 83.38 105 GLN A N 1
ATOM 817 C CA . GLN A 1 105 ? -4.952 -8.801 16.233 1.00 83.38 105 GLN A CA 1
ATOM 818 C C . GLN A 1 105 ? -4.918 -9.965 15.232 1.00 83.38 105 GLN A C 1
ATOM 820 O O . GLN A 1 105 ? -5.846 -10.111 14.440 1.00 83.38 105 GLN A O 1
ATOM 825 N N . LYS A 1 106 ? -3.899 -10.833 15.299 1.00 84.62 106 LYS A N 1
ATOM 826 C CA . LYS A 1 106 ? -3.840 -12.061 14.486 1.00 84.62 106 LYS A CA 1
ATOM 827 C C . LYS A 1 106 ? -4.963 -13.037 14.832 1.00 84.62 106 LYS A C 1
ATOM 829 O O . LYS A 1 106 ? -5.558 -13.617 13.931 1.00 84.62 106 LYS A O 1
ATOM 834 N N . PHE A 1 107 ? -5.264 -13.201 16.121 1.00 83.50 107 PHE A N 1
ATOM 835 C CA . PHE A 1 107 ? -6.384 -14.028 16.570 1.00 83.50 107 PHE A CA 1
ATOM 836 C C . PHE A 1 107 ? -7.715 -13.524 15.996 1.00 83.50 107 PHE A C 1
ATOM 838 O O . PHE A 1 107 ? -8.446 -14.306 15.398 1.00 83.50 107 PHE A O 1
ATOM 845 N N . LEU A 1 108 ? -7.992 -12.219 16.087 1.00 81.00 108 LEU A N 1
ATOM 846 C CA . LEU A 1 108 ? -9.204 -11.623 15.516 1.00 81.00 108 LEU A CA 1
ATOM 847 C C . LEU A 1 108 ? -9.290 -11.797 13.993 1.00 81.00 108 LEU A C 1
ATOM 849 O O . LEU A 1 108 ? -10.371 -12.053 13.475 1.00 81.00 108 LEU A O 1
ATOM 853 N N . GLN A 1 109 ? -8.167 -11.696 13.278 1.00 77.12 109 GLN A N 1
ATOM 854 C CA . GLN A 1 109 ? -8.127 -11.920 11.828 1.00 77.12 109 GLN A CA 1
ATOM 855 C C . GLN A 1 109 ? -8.455 -13.364 11.429 1.00 77.12 109 GLN A C 1
ATOM 857 O O . GLN A 1 109 ? -9.018 -13.574 10.362 1.00 77.12 109 GLN A O 1
ATOM 862 N N . LEU A 1 110 ? -8.109 -14.348 12.264 1.00 78.62 110 LEU A N 1
ATOM 863 C CA . LEU A 1 110 ? -8.433 -15.760 12.031 1.00 78.62 110 LEU A CA 1
ATOM 864 C C . LEU A 1 110 ? -9.842 -16.131 12.514 1.00 78.62 110 LEU A C 1
ATOM 866 O O . LEU A 1 110 ? -10.465 -17.027 11.953 1.00 78.62 110 LEU A O 1
ATOM 870 N N . ALA A 1 111 ? -10.329 -15.471 13.567 1.00 74.62 111 ALA A N 1
ATOM 871 C CA . ALA A 1 111 ? -11.632 -15.738 14.171 1.00 74.62 111 ALA A CA 1
ATOM 872 C C . ALA A 1 111 ? -12.803 -15.116 13.392 1.00 74.62 111 ALA A C 1
ATOM 874 O O . ALA A 1 111 ? -13.937 -15.567 13.543 1.00 74.62 111 ALA A O 1
ATOM 875 N N . LEU A 1 112 ? -12.551 -14.085 12.579 1.00 66.06 112 LEU A N 1
ATOM 876 C CA . LEU A 1 112 ? -13.551 -13.506 11.688 1.00 66.06 112 LEU A CA 1
ATOM 877 C C . LEU A 1 112 ? -13.594 -14.306 10.374 1.00 66.06 112 LEU A C 1
ATOM 879 O O . LEU A 1 112 ? -12.641 -14.221 9.597 1.00 66.06 112 LEU A O 1
ATOM 883 N N . PRO A 1 113 ? -14.670 -15.061 10.084 1.00 51.75 113 PRO A N 1
ATOM 884 C CA . PRO A 1 113 ? -14.878 -15.569 8.737 1.00 51.75 113 PRO A CA 1
ATOM 885 C C . PRO A 1 113 ? -15.109 -14.374 7.801 1.00 51.75 113 PRO A C 1
ATOM 887 O O . PRO A 1 113 ? -15.835 -13.442 8.157 1.00 51.75 113 PRO A O 1
ATOM 890 N N . GLY A 1 114 ? -14.443 -14.384 6.644 1.00 48.91 114 GLY A N 1
ATOM 891 C CA . GLY A 1 114 ? -14.706 -13.431 5.562 1.00 48.91 114 GLY A CA 1
ATOM 892 C C . GLY A 1 114 ? -16.145 -13.495 5.071 1.00 48.91 114 GLY A C 1
ATOM 893 O O . GLY A 1 114 ? -16.727 -14.603 5.103 1.00 48.91 114 GLY A O 1
#